Protein AF-A0A9Q4SYH5-F1 (afdb_monomer_lite)

Foldseek 3Di:
DDDDPDDPDDDDPVVQVVLVVVCVVVVHDSSVSVVVVVVVVVVLVVVLVVVVDDDDSVVSVVVVVVVVVVVVVVVVVVVVVVVVVVVVVVVVVCPVVNVVVVVVVVVVVVVVVVVVVVVPPPPPPPPPPDDD

Sequence (132 aa):
MSRIAPYPLRMTPEMRERLEKQANENHRSLQQEIIYQLDTMYHIDAVLDSASLKGDSYSRVMTLLKEYKLASQLAGEVERLKHQLSLLSGSVTTPESDKFIEIETQANIIKESVDKILKQIPFRISGISKKK

Radius of gyration: 40.46 Å; chains: 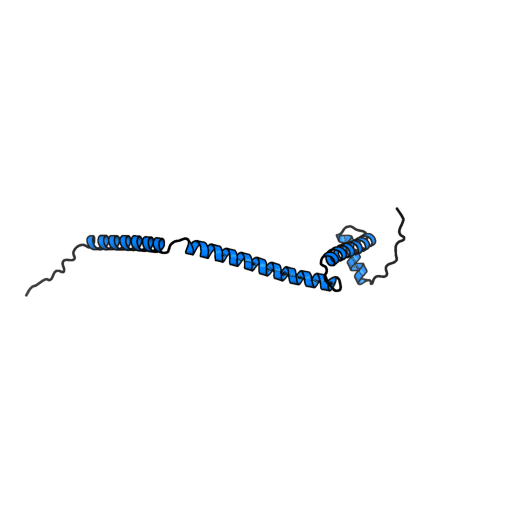1; bounding box: 57×28×134 Å

pLDDT: mean 78.66, std 13.88, range [34.88, 93.62]

Secondary structure (DSSP, 8-state):
------------HHHHHHHHHHHHHTT--HHHHHHHHHHHHHHHHHHHHHTT--S-HHHHHHHHHHHHHHHHHHHHHHHHHHHHHHHHHHHHHS-HHHHHHHHHHHHHHHHHHHHHHHHHS-----------

Structure (mmCIF, N/CA/C/O backbone):
data_AF-A0A9Q4SYH5-F1
#
_entry.id   AF-A0A9Q4SYH5-F1
#
loop_
_atom_site.group_PDB
_atom_site.id
_atom_site.type_symbol
_atom_site.label_atom_id
_atom_site.label_alt_id
_atom_site.label_comp_id
_atom_site.label_asym_id
_atom_site.label_entity_id
_atom_site.label_seq_id
_atom_site.pdbx_PDB_ins_code
_atom_site.Cartn_x
_atom_site.Cartn_y
_atom_site.Cartn_z
_atom_site.occupancy
_atom_site.B_iso_or_equiv
_atom_site.auth_seq_id
_atom_site.auth_comp_id
_atom_site.auth_asym_id
_atom_site.auth_atom_id
_atom_site.pdbx_PDB_model_num
ATOM 1 N N . MET A 1 1 ? 13.679 -14.750 -36.499 1.00 39.03 1 MET A N 1
ATOM 2 C CA . MET A 1 1 ? 13.845 -13.633 -35.545 1.00 39.03 1 MET A CA 1
ATOM 3 C C . MET A 1 1 ? 14.683 -12.560 -36.217 1.00 39.03 1 MET A C 1
ATOM 5 O O . MET A 1 1 ? 15.843 -12.815 -36.520 1.00 39.03 1 MET A O 1
ATOM 9 N N . SER A 1 2 ? 14.077 -11.427 -36.566 1.00 47.56 2 SER A N 1
ATOM 10 C CA . SER A 1 2 ? 14.746 -10.347 -37.300 1.00 47.56 2 SER A CA 1
ATOM 11 C C . SER A 1 2 ? 15.842 -9.722 -36.436 1.00 47.56 2 SER A C 1
ATOM 13 O O . SER A 1 2 ? 15.577 -9.304 -35.313 1.00 47.56 2 SER A O 1
ATOM 15 N N . ARG A 1 3 ? 17.080 -9.682 -36.944 1.00 53.97 3 ARG A N 1
ATOM 16 C CA . ARG A 1 3 ? 18.198 -8.974 -36.306 1.00 53.97 3 ARG A C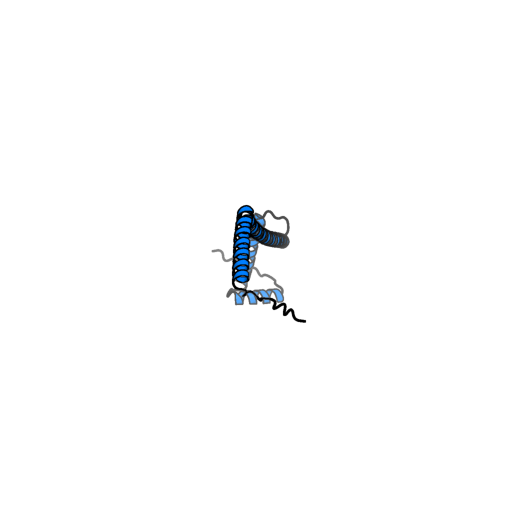A 1
ATOM 17 C C . ARG A 1 3 ? 17.918 -7.474 -36.399 1.00 53.97 3 ARG A C 1
ATOM 19 O O . ARG A 1 3 ? 18.143 -6.874 -37.445 1.00 53.97 3 ARG A O 1
ATOM 26 N N . ILE A 1 4 ? 17.377 -6.891 -35.333 1.00 57.09 4 ILE A N 1
ATOM 27 C CA . ILE A 1 4 ? 17.228 -5.439 -35.212 1.00 57.09 4 ILE A CA 1
ATOM 28 C C . ILE A 1 4 ? 18.645 -4.870 -35.102 1.00 57.09 4 ILE A C 1
ATOM 30 O O . ILE A 1 4 ? 19.405 -5.258 -34.215 1.00 57.09 4 ILE A O 1
ATOM 34 N N . ALA A 1 5 ? 19.035 -4.024 -36.056 1.00 55.72 5 ALA A N 1
ATOM 35 C CA . ALA A 1 5 ? 20.342 -3.382 -36.036 1.00 55.72 5 ALA A CA 1
ATOM 36 C C . ALA A 1 5 ? 20.465 -2.503 -34.775 1.00 55.72 5 ALA A C 1
ATOM 38 O O . ALA A 1 5 ? 19.495 -1.830 -34.416 1.00 55.72 5 ALA A O 1
ATOM 39 N N . PRO A 1 6 ? 21.623 -2.498 -34.091 1.00 61.88 6 PRO A N 1
ATOM 40 C CA . PRO A 1 6 ? 21.792 -1.714 -32.877 1.00 61.88 6 PRO A CA 1
ATOM 41 C C . PRO A 1 6 ? 21.647 -0.223 -33.199 1.00 61.88 6 PRO A C 1
ATOM 43 O O . PRO A 1 6 ? 22.449 0.342 -33.943 1.00 61.88 6 PRO A O 1
ATOM 46 N N . TYR A 1 7 ? 20.616 0.415 -32.641 1.00 68.56 7 TYR A N 1
ATOM 47 C CA . TYR A 1 7 ? 20.442 1.861 -32.732 1.00 68.56 7 TYR A CA 1
ATOM 48 C C . TYR A 1 7 ? 21.552 2.559 -31.931 1.00 68.56 7 TYR A C 1
ATOM 50 O O . TYR A 1 7 ? 21.691 2.296 -30.732 1.00 68.56 7 TYR A O 1
ATOM 58 N N . PRO A 1 8 ? 22.348 3.456 -32.542 1.00 70.81 8 PRO A N 1
ATOM 59 C CA . PRO A 1 8 ? 23.365 4.200 -31.816 1.00 70.81 8 PRO A CA 1
ATOM 60 C C . PRO A 1 8 ? 22.702 5.292 -30.964 1.00 70.81 8 PRO A C 1
ATOM 62 O O . PRO A 1 8 ? 22.461 6.409 -31.422 1.00 70.81 8 PRO A O 1
ATOM 65 N N . LEU A 1 9 ? 22.406 4.966 -29.706 1.00 74.62 9 LEU A N 1
ATOM 66 C CA . LEU A 1 9 ? 21.940 5.927 -28.707 1.00 74.62 9 LEU A CA 1
ATOM 67 C C . LEU A 1 9 ? 23.090 6.849 -28.289 1.00 74.62 9 LEU A C 1
ATOM 69 O O . LEU A 1 9 ? 24.104 6.404 -27.750 1.00 74.62 9 LEU A O 1
ATOM 73 N N . ARG A 1 10 ? 22.921 8.153 -28.515 1.00 78.62 10 ARG A N 1
ATOM 74 C CA . ARG A 1 10 ? 23.822 9.174 -27.974 1.00 78.62 10 ARG A CA 1
ATOM 75 C C . ARG A 1 10 ? 23.386 9.492 -26.549 1.00 78.62 10 ARG A C 1
ATOM 77 O O . ARG A 1 10 ? 22.323 10.065 -26.347 1.00 78.62 10 ARG A O 1
ATOM 84 N N . MET A 1 11 ? 24.206 9.111 -25.576 1.00 79.94 11 MET A N 1
ATOM 85 C CA . MET A 1 11 ? 23.977 9.380 -24.156 1.00 79.94 11 MET A CA 1
ATOM 86 C C . MET A 1 11 ? 25.101 10.251 -23.601 1.00 79.94 11 MET A C 1
ATOM 88 O O . MET A 1 11 ? 26.237 10.184 -24.074 1.00 79.94 11 MET A O 1
ATOM 92 N N . THR A 1 12 ? 24.788 11.068 -22.596 1.00 87.94 12 THR A N 1
ATOM 93 C CA . THR A 1 12 ? 25.805 11.806 -21.839 1.00 87.94 12 THR A CA 1
ATOM 94 C C . THR A 1 12 ? 26.669 10.831 -21.025 1.00 87.94 12 THR A C 1
ATOM 96 O O . THR A 1 12 ? 26.190 9.750 -20.660 1.00 87.94 12 THR A O 1
ATOM 99 N N . PRO A 1 13 ? 27.930 11.186 -20.710 1.00 83.56 13 PRO A N 1
ATOM 100 C CA . PRO A 1 13 ? 28.823 10.319 -19.937 1.00 83.56 13 PRO A CA 1
ATOM 101 C C . PRO A 1 13 ? 28.231 9.889 -18.587 1.00 83.56 13 PRO A C 1
ATOM 103 O O . PRO A 1 13 ? 28.308 8.719 -18.230 1.00 83.56 13 PRO A O 1
ATOM 106 N N . GLU A 1 14 ? 27.559 10.807 -17.887 1.00 86.25 14 GLU A N 1
ATOM 107 C CA . GLU A 1 14 ? 26.938 10.533 -16.585 1.00 86.25 14 GLU A CA 1
ATOM 108 C C . GLU A 1 14 ? 25.802 9.505 -16.663 1.00 86.25 14 GLU A C 1
ATOM 110 O O . GLU A 1 14 ? 25.705 8.612 -15.821 1.00 86.25 14 GLU A O 1
ATOM 115 N N . MET A 1 15 ? 24.931 9.605 -17.676 1.00 82.81 15 MET A N 1
ATOM 116 C CA . MET A 1 15 ? 23.849 8.632 -17.860 1.00 82.81 15 MET A CA 1
ATOM 117 C C . MET A 1 15 ? 24.402 7.257 -18.215 1.00 82.81 15 MET A C 1
ATOM 119 O O . MET A 1 15 ? 23.915 6.249 -17.707 1.00 82.81 15 MET A O 1
ATOM 123 N N . ARG A 1 16 ? 25.439 7.219 -19.057 1.00 82.94 16 ARG A N 1
ATOM 124 C CA . ARG A 1 16 ? 26.094 5.973 -19.443 1.00 82.94 16 ARG A CA 1
ATOM 125 C C . ARG A 1 16 ? 26.692 5.257 -18.237 1.00 82.94 16 ARG A C 1
ATOM 127 O O . ARG A 1 16 ? 26.443 4.071 -18.072 1.00 82.94 16 ARG A O 1
ATOM 134 N N . GLU A 1 17 ? 27.411 5.971 -17.375 1.00 86.06 17 GLU A N 1
ATOM 135 C CA . GLU A 1 17 ? 28.009 5.386 -16.171 1.00 86.06 17 GLU A CA 1
ATOM 136 C C . GLU A 1 17 ? 26.945 4.817 -15.219 1.00 86.06 17 GLU A C 1
ATOM 138 O O . GLU A 1 17 ? 27.103 3.721 -14.681 1.00 86.06 17 GLU A O 1
ATOM 143 N N . ARG A 1 18 ? 25.828 5.534 -15.034 1.00 87.31 18 ARG A N 1
ATOM 144 C CA . ARG A 1 18 ? 24.704 5.055 -14.214 1.00 87.31 18 ARG A CA 1
ATOM 145 C C . ARG A 1 18 ? 24.088 3.776 -14.777 1.00 87.31 18 ARG A C 1
ATOM 147 O O . ARG A 1 18 ? 23.861 2.836 -14.020 1.00 87.31 18 ARG A O 1
ATOM 154 N N . LEU A 1 19 ? 23.849 3.733 -16.086 1.00 84.75 19 LEU A N 1
ATOM 155 C CA . LEU A 1 19 ? 23.280 2.560 -16.749 1.00 84.75 19 LEU A CA 1
ATOM 156 C C . LEU A 1 19 ? 24.247 1.373 -16.754 1.00 84.75 19 LEU A C 1
ATOM 158 O O . LEU A 1 19 ? 23.812 0.246 -16.566 1.00 84.75 19 LEU A O 1
ATOM 162 N N . GLU A 1 20 ? 25.551 1.600 -16.922 1.00 86.12 20 GLU A N 1
ATOM 163 C CA . GLU A 1 20 ? 26.562 0.540 -16.840 1.00 86.12 20 GLU A CA 1
ATOM 164 C C . GLU A 1 20 ? 26.661 -0.037 -15.419 1.00 86.12 20 GLU A C 1
ATOM 166 O O . GLU A 1 20 ? 26.763 -1.253 -15.262 1.00 86.12 20 GLU A O 1
ATOM 171 N N . LYS A 1 21 ? 26.551 0.800 -14.377 1.00 90.38 21 LYS A N 1
ATOM 172 C CA . LYS A 1 21 ? 26.456 0.340 -12.980 1.00 90.38 21 LYS A CA 1
ATOM 173 C C . LYS A 1 21 ? 25.219 -0.531 -12.754 1.00 90.38 21 LYS A C 1
ATOM 175 O O . LYS A 1 21 ? 25.363 -1.657 -12.291 1.00 90.38 21 LYS A O 1
ATOM 180 N N . GLN A 1 22 ? 24.040 -0.059 -13.160 1.00 87.31 22 GLN A N 1
ATOM 181 C CA . GLN A 1 22 ? 22.789 -0.820 -13.043 1.00 87.31 22 GLN A CA 1
ATOM 182 C C . GLN A 1 22 ? 22.816 -2.124 -13.850 1.00 87.31 22 GLN A C 1
ATOM 184 O O . GLN A 1 22 ? 22.381 -3.165 -13.367 1.00 87.31 22 GLN A O 1
ATOM 189 N N . ALA A 1 23 ? 23.364 -2.095 -15.066 1.00 87.69 23 ALA A N 1
ATOM 190 C CA . ALA A 1 23 ? 23.503 -3.280 -15.905 1.00 87.69 23 ALA A CA 1
ATOM 191 C C . ALA A 1 23 ? 24.428 -4.320 -15.254 1.00 87.69 23 ALA A C 1
ATOM 193 O O . ALA A 1 23 ? 24.101 -5.507 -15.240 1.00 87.69 23 ALA A O 1
ATOM 194 N N . ASN A 1 24 ? 25.541 -3.881 -14.658 1.00 89.44 24 ASN A N 1
ATOM 195 C CA . ASN A 1 24 ? 26.453 -4.760 -13.928 1.00 89.44 24 ASN A CA 1
ATOM 196 C C . ASN A 1 24 ? 25.803 -5.359 -12.671 1.00 89.44 24 ASN A C 1
ATOM 198 O O . ASN A 1 24 ? 25.951 -6.559 -12.438 1.00 89.44 24 ASN A O 1
ATOM 202 N N . GLU A 1 25 ? 25.063 -4.557 -11.899 1.00 90.81 25 GLU A N 1
ATOM 203 C CA . GLU A 1 25 ? 24.298 -5.009 -10.725 1.00 90.81 25 GLU A CA 1
ATOM 204 C C . GLU A 1 25 ? 23.233 -6.047 -11.103 1.00 90.81 25 GLU A C 1
ATOM 206 O O . GLU A 1 25 ? 23.081 -7.061 -10.426 1.00 90.81 25 GLU A O 1
ATOM 211 N N . ASN A 1 26 ? 22.546 -5.838 -12.226 1.00 87.06 26 ASN A N 1
ATOM 212 C CA . ASN A 1 26 ? 21.494 -6.725 -12.721 1.00 87.06 26 ASN A CA 1
ATOM 213 C C . ASN A 1 26 ? 22.024 -7.888 -13.584 1.00 87.06 26 ASN A C 1
ATOM 215 O O . ASN A 1 26 ? 21.222 -8.652 -14.125 1.00 87.06 26 ASN A O 1
ATOM 219 N N . HIS A 1 27 ? 23.349 -8.021 -13.735 1.00 88.62 27 HIS A N 1
ATOM 220 C CA . HIS A 1 27 ? 24.026 -9.016 -14.579 1.00 88.62 27 HIS A CA 1
ATOM 221 C C . HIS A 1 27 ? 23.538 -9.042 -16.041 1.00 88.62 27 HIS A C 1
ATOM 223 O O . HIS A 1 27 ? 23.358 -10.103 -16.644 1.00 88.62 27 HIS A O 1
ATOM 229 N N . ARG A 1 28 ? 23.314 -7.863 -16.626 1.00 82.50 28 ARG A N 1
ATOM 230 C CA . ARG A 1 28 ? 22.809 -7.669 -17.993 1.00 82.50 28 ARG A CA 1
ATOM 231 C C . ARG A 1 28 ? 23.791 -6.866 -18.836 1.00 82.50 28 ARG A C 1
ATOM 233 O O . ARG A 1 28 ? 24.626 -6.127 -18.328 1.00 82.50 28 ARG A O 1
ATOM 240 N N . SER A 1 29 ? 23.674 -6.988 -20.157 1.00 86.44 29 SER A N 1
ATOM 241 C CA . SER A 1 29 ? 24.375 -6.067 -21.057 1.00 86.44 29 SER A CA 1
ATOM 242 C C . SER A 1 29 ? 23.736 -4.675 -21.008 1.00 86.44 29 SER A C 1
ATOM 244 O O . SER A 1 29 ? 22.530 -4.557 -20.798 1.00 86.44 29 SER A O 1
ATOM 246 N N . LEU A 1 30 ? 24.517 -3.623 -21.277 1.00 83.19 30 LEU A N 1
ATOM 247 C CA . LEU A 1 30 ? 24.011 -2.244 -21.335 1.00 83.19 30 LEU A CA 1
ATOM 2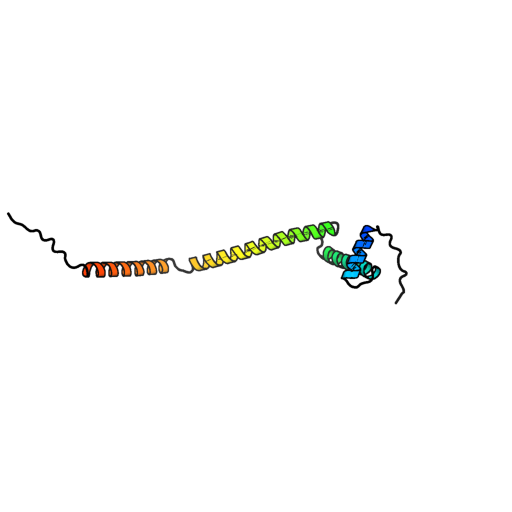48 C C . LEU A 1 30 ? 22.802 -2.110 -22.279 1.00 83.19 30 LEU A C 1
ATOM 250 O O . LEU A 1 30 ? 21.817 -1.462 -21.948 1.00 83.19 30 LEU A O 1
ATOM 254 N N . GLN A 1 31 ? 22.855 -2.759 -23.447 1.00 82.00 31 GLN A N 1
ATOM 255 C CA . GLN A 1 31 ? 21.752 -2.742 -24.413 1.00 82.00 31 GLN A CA 1
ATOM 256 C C . GLN A 1 31 ? 20.503 -3.449 -23.878 1.00 82.00 31 GLN A C 1
ATOM 258 O O . GLN A 1 31 ? 19.395 -2.953 -24.058 1.00 82.00 31 GLN A O 1
ATOM 263 N N . GLN A 1 32 ? 20.676 -4.587 -23.205 1.00 83.19 32 GLN A N 1
ATOM 264 C CA . GLN A 1 32 ? 19.570 -5.328 -22.608 1.00 83.19 32 GLN A CA 1
ATOM 265 C C . GLN A 1 32 ? 18.932 -4.563 -21.445 1.00 83.19 32 GLN A C 1
ATOM 267 O O . GLN A 1 32 ? 17.715 -4.604 -21.301 1.00 83.19 32 GLN A O 1
ATOM 272 N N . GLU A 1 33 ? 19.723 -3.842 -20.651 1.00 85.12 33 GLU A N 1
ATOM 273 C CA . GLU A 1 33 ? 19.207 -3.006 -19.567 1.00 85.12 33 GLU A CA 1
ATOM 274 C C . GLU A 1 33 ? 18.409 -1.813 -20.103 1.00 85.12 33 GLU A C 1
ATOM 276 O O . GLU A 1 33 ? 17.331 -1.519 -19.599 1.00 85.12 33 GLU A O 1
ATOM 281 N N . ILE A 1 34 ? 18.873 -1.182 -21.186 1.00 85.81 34 ILE A N 1
ATOM 282 C CA . ILE A 1 34 ? 18.127 -0.106 -21.853 1.00 85.81 34 ILE A CA 1
ATOM 283 C C . ILE A 1 34 ? 16.789 -0.619 -22.391 1.00 85.81 34 ILE A C 1
ATOM 285 O O . ILE A 1 34 ? 15.761 0.016 -22.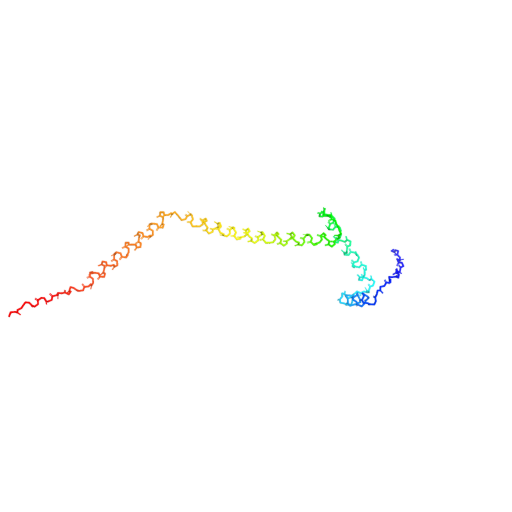175 1.00 85.81 34 ILE A O 1
ATOM 289 N N . ILE A 1 35 ? 16.787 -1.767 -23.076 1.00 86.00 35 ILE A N 1
ATOM 290 C CA . ILE A 1 35 ? 15.548 -2.375 -23.584 1.00 86.00 35 ILE A CA 1
ATOM 291 C C . ILE A 1 35 ? 14.607 -2.689 -22.421 1.00 86.00 35 ILE A C 1
ATOM 293 O O . ILE A 1 35 ? 13.438 -2.328 -22.468 1.00 86.00 35 ILE A O 1
ATOM 297 N N . TYR A 1 36 ? 15.132 -3.285 -21.350 1.00 87.56 36 TYR A N 1
ATOM 298 C CA . TYR A 1 36 ? 14.350 -3.593 -20.162 1.00 87.56 36 TYR A CA 1
ATOM 299 C C . TYR A 1 36 ? 13.718 -2.344 -19.540 1.00 87.56 36 TYR A C 1
ATOM 301 O O . TYR A 1 36 ? 12.544 -2.374 -19.193 1.00 87.56 36 TYR A O 1
ATOM 309 N N . GLN A 1 37 ? 14.459 -1.242 -19.412 1.00 85.94 37 GLN A N 1
ATOM 310 C CA . GLN A 1 37 ? 13.921 0.007 -18.868 1.00 85.94 37 GLN A CA 1
ATOM 311 C C . GLN A 1 37 ? 12.831 0.614 -19.755 1.00 85.94 37 GLN A C 1
ATOM 313 O O . GLN A 1 37 ? 11.842 1.132 -19.246 1.00 85.94 37 GLN A O 1
ATOM 318 N N . LEU A 1 38 ? 12.978 0.529 -21.077 1.00 85.75 38 LEU A N 1
ATOM 319 C CA . LEU A 1 38 ? 11.935 0.976 -21.999 1.00 85.75 38 LEU A CA 1
ATOM 320 C C . LEU A 1 38 ? 10.683 0.104 -21.873 1.00 85.75 38 LEU A C 1
ATOM 322 O O . LEU A 1 38 ? 9.582 0.637 -21.749 1.00 85.75 38 LEU A O 1
ATOM 326 N N . ASP A 1 39 ? 10.845 -1.218 -21.837 1.00 86.88 39 ASP A N 1
ATOM 327 C CA . ASP A 1 39 ? 9.730 -2.147 -21.663 1.00 86.88 39 ASP A CA 1
ATOM 328 C C . ASP A 1 39 ? 9.016 -1.903 -20.330 1.00 86.88 39 ASP A C 1
ATOM 330 O O . ASP A 1 39 ? 7.788 -1.831 -20.297 1.00 86.88 39 ASP A O 1
ATOM 334 N N . THR A 1 40 ? 9.745 -1.722 -19.225 1.00 86.94 40 THR A N 1
ATOM 335 C CA . THR A 1 40 ? 9.123 -1.439 -17.923 1.00 86.94 40 THR A CA 1
ATOM 336 C C . THR A 1 40 ? 8.388 -0.105 -17.917 1.00 86.94 40 THR A C 1
ATOM 338 O O . THR A 1 40 ? 7.293 -0.043 -17.360 1.00 86.94 40 THR A O 1
ATOM 341 N N . MET A 1 41 ? 8.914 0.932 -18.577 1.00 84.88 41 MET A N 1
ATOM 342 C CA . MET A 1 41 ? 8.195 2.198 -18.751 1.00 84.88 41 MET A CA 1
ATOM 343 C C . MET A 1 41 ? 6.874 1.999 -19.499 1.00 84.88 41 MET A C 1
ATOM 345 O O . MET A 1 41 ? 5.847 2.471 -19.020 1.00 84.88 41 MET A O 1
ATOM 349 N N . TYR A 1 42 ? 6.857 1.226 -20.590 1.00 84.62 42 TYR A N 1
ATOM 350 C CA . TYR A 1 42 ? 5.613 0.916 -21.307 1.00 84.62 42 TYR A CA 1
ATOM 351 C C . TYR A 1 42 ? 4.591 0.177 -20.438 1.00 84.62 42 TYR A C 1
ATOM 353 O O . TYR A 1 42 ? 3.399 0.472 -20.502 1.00 84.62 42 TYR A O 1
ATOM 361 N N . HIS A 1 43 ? 5.034 -0.772 -19.610 1.00 85.38 43 HIS A N 1
ATOM 362 C CA . HIS A 1 43 ? 4.134 -1.478 -18.695 1.00 85.38 43 HIS A CA 1
ATOM 363 C C . HIS A 1 43 ? 3.573 -0.540 -17.622 1.00 85.38 43 HIS A C 1
ATOM 365 O O . HIS A 1 43 ? 2.392 -0.627 -17.290 1.00 85.38 43 HIS A O 1
ATOM 371 N N . ILE A 1 44 ? 4.395 0.372 -17.095 1.00 82.38 44 ILE A N 1
ATOM 372 C CA . ILE A 1 44 ? 3.953 1.391 -16.139 1.00 82.38 44 ILE A CA 1
ATOM 373 C C . ILE A 1 44 ? 2.923 2.311 -16.795 1.00 82.38 44 ILE A C 1
ATOM 375 O O . ILE A 1 44 ? 1.866 2.531 -16.211 1.00 82.38 44 ILE A O 1
ATOM 379 N N . ASP A 1 45 ? 3.179 2.793 -18.009 1.00 80.00 45 ASP A N 1
ATOM 380 C CA . ASP A 1 45 ? 2.242 3.653 -18.735 1.00 80.00 45 ASP A CA 1
ATOM 381 C C . ASP A 1 45 ? 0.918 2.935 -19.020 1.00 80.00 45 ASP A C 1
ATOM 383 O O . ASP A 1 45 ? -0.142 3.511 -18.787 1.00 80.00 45 ASP A O 1
ATOM 387 N N . ALA A 1 46 ? 0.946 1.651 -19.393 1.00 83.25 46 ALA A N 1
ATOM 388 C CA . ALA A 1 46 ? -0.267 0.851 -19.574 1.00 83.25 46 ALA A CA 1
ATOM 389 C C . ALA A 1 46 ? -1.088 0.722 -18.276 1.00 83.25 46 ALA A C 1
ATOM 391 O O . ALA A 1 46 ? -2.319 0.814 -18.290 1.00 83.25 46 ALA A O 1
ATOM 392 N N . VAL A 1 47 ? -0.418 0.548 -17.131 1.00 80.62 47 VAL A N 1
ATOM 393 C CA . VAL A 1 47 ? -1.074 0.541 -15.814 1.00 80.62 47 VAL A CA 1
ATOM 394 C C . VAL A 1 47 ? -1.641 1.925 -15.487 1.00 80.62 47 VAL A C 1
ATOM 396 O O . VAL A 1 47 ? -2.769 2.029 -15.008 1.00 80.62 47 VAL A O 1
ATOM 399 N N . LEU A 1 48 ? -0.911 3.000 -15.775 1.00 80.00 48 LEU A N 1
ATOM 400 C CA . LEU A 1 48 ? -1.366 4.370 -15.525 1.00 80.00 48 LEU A CA 1
ATOM 401 C C . LEU A 1 48 ? -2.522 4.794 -16.440 1.00 80.00 48 LEU A C 1
ATOM 403 O O . LEU A 1 48 ? -3.378 5.566 -16.006 1.00 80.00 48 LEU A O 1
ATOM 407 N N . ASP A 1 49 ? -2.575 4.305 -17.676 1.00 78.38 49 ASP A N 1
ATOM 408 C CA . ASP A 1 49 ? -3.690 4.529 -18.601 1.00 78.38 49 ASP A CA 1
ATOM 409 C C . ASP A 1 49 ? -4.972 3.856 -18.104 1.00 78.38 49 ASP A C 1
ATOM 411 O O . ASP A 1 49 ? -6.055 4.438 -18.204 1.00 78.38 49 ASP A O 1
ATOM 415 N N . SER A 1 50 ? -4.861 2.684 -17.469 1.00 76.50 50 SER A N 1
ATOM 416 C CA . SER A 1 50 ? -6.012 2.009 -16.854 1.00 76.50 50 SER A CA 1
ATOM 417 C C . SER A 1 50 ? -6.653 2.817 -15.717 1.00 76.50 50 SER A C 1
ATOM 419 O O . SER A 1 50 ? -7.855 2.707 -15.481 1.00 76.50 50 SER A O 1
ATOM 421 N N . ALA A 1 51 ? -5.881 3.681 -15.051 1.00 71.06 51 ALA A N 1
ATOM 422 C CA . ALA A 1 51 ? -6.360 4.533 -13.965 1.00 71.06 51 ALA A CA 1
ATOM 423 C C . ALA A 1 51 ? -7.118 5.786 -14.456 1.00 71.06 51 ALA A C 1
ATOM 425 O O . ALA A 1 51 ? -7.612 6.556 -13.636 1.00 71.06 51 ALA A O 1
ATOM 426 N N . SER A 1 52 ? -7.228 6.006 -15.777 1.00 68.88 52 SER A N 1
ATOM 427 C CA . SER A 1 52 ? -7.953 7.130 -16.396 1.00 68.88 52 SER A CA 1
ATOM 428 C C . SER A 1 52 ? -7.553 8.519 -15.855 1.00 68.88 52 SER A C 1
ATOM 430 O O . SER A 1 52 ? -8.352 9.462 -15.852 1.00 68.88 52 SER A O 1
ATOM 432 N N . LEU A 1 53 ? -6.305 8.656 -15.399 1.00 70.00 53 LEU A N 1
ATOM 433 C CA . LEU A 1 53 ? -5.736 9.895 -14.873 1.00 70.00 53 LEU A CA 1
ATOM 434 C C . LEU A 1 53 ? -5.219 10.774 -16.019 1.00 70.00 53 LEU A C 1
ATOM 436 O O . LEU A 1 53 ? -4.607 10.288 -16.967 1.00 70.00 53 LEU A O 1
ATOM 440 N N . LYS A 1 54 ? -5.438 12.089 -15.931 1.00 71.56 54 LYS A N 1
ATOM 441 C CA . LYS A 1 54 ? -4.953 13.058 -16.929 1.00 71.56 54 LYS A CA 1
ATOM 442 C C . LYS A 1 54 ? -3.568 13.590 -16.545 1.00 71.56 54 LYS A C 1
ATOM 444 O O . LYS A 1 54 ? -3.340 13.905 -15.382 1.00 71.56 54 LYS A O 1
ATOM 449 N N . GLY A 1 55 ? -2.683 13.756 -17.531 1.00 74.25 55 GLY A N 1
ATOM 450 C CA . GLY A 1 55 ? -1.343 14.345 -17.368 1.00 74.25 55 GLY A CA 1
ATOM 451 C C . GLY A 1 55 ? -0.201 13.404 -17.763 1.00 74.25 55 GLY A C 1
ATOM 452 O O . GLY A 1 55 ? -0.455 12.295 -18.234 1.00 74.25 55 GLY A O 1
ATOM 453 N N . ASP A 1 56 ? 1.039 13.857 -17.575 1.00 79.31 56 ASP A N 1
ATOM 454 C CA . ASP A 1 56 ? 2.260 13.071 -17.809 1.00 79.31 56 ASP A CA 1
ATOM 455 C C . ASP A 1 56 ? 2.413 11.927 -16.791 1.00 79.31 56 ASP A C 1
ATOM 457 O O . ASP A 1 56 ? 1.929 12.022 -15.660 1.00 79.31 56 ASP A O 1
ATOM 461 N N . SER A 1 57 ? 3.145 10.863 -17.138 1.00 75.81 57 SER A N 1
ATOM 462 C CA . SER A 1 57 ? 3.317 9.676 -16.280 1.00 75.81 57 SER A CA 1
ATOM 463 C C . SER A 1 57 ? 3.794 10.030 -14.865 1.00 75.81 57 SER A C 1
ATOM 465 O O . SER A 1 57 ? 3.289 9.492 -13.881 1.00 75.81 57 SER A O 1
ATOM 467 N N . TYR A 1 58 ? 4.686 11.020 -14.734 1.00 80.00 58 TYR A N 1
ATOM 468 C CA . TYR A 1 58 ? 5.151 11.516 -13.435 1.00 80.00 58 TYR A CA 1
ATOM 469 C C . TYR A 1 58 ? 4.029 12.130 -12.581 1.00 80.00 58 TYR A C 1
ATOM 471 O O . TYR A 1 58 ? 3.924 11.841 -11.387 1.00 80.00 58 TYR A O 1
ATOM 479 N N . SER A 1 59 ? 3.169 12.969 -13.168 1.00 83.12 59 SER A N 1
ATOM 480 C CA . SER A 1 59 ? 2.093 13.623 -12.416 1.00 83.12 59 SER A CA 1
ATOM 481 C C . SER A 1 59 ? 1.007 12.625 -12.014 1.00 83.12 59 SER A C 1
ATOM 483 O O . SER A 1 59 ? 0.486 12.708 -10.898 1.00 83.12 59 SER A O 1
ATOM 485 N N . ARG A 1 60 ? 0.732 11.627 -12.863 1.00 82.19 60 ARG A N 1
ATOM 486 C CA . ARG A 1 60 ? -0.172 10.513 -12.544 1.00 82.19 60 ARG A CA 1
ATOM 487 C C . ARG A 1 60 ? 0.338 9.693 -11.362 1.00 82.19 60 ARG A C 1
ATOM 489 O O . ARG A 1 60 ? -0.399 9.517 -10.395 1.00 82.19 60 ARG A O 1
ATOM 496 N N . VAL A 1 61 ? 1.607 9.274 -11.385 1.00 84.56 61 VAL A N 1
ATOM 497 C CA . VAL A 1 61 ? 2.235 8.543 -10.267 1.00 84.56 61 VAL A CA 1
ATOM 498 C C . VAL A 1 61 ? 2.182 9.363 -8.980 1.00 84.56 61 VAL A C 1
ATOM 500 O O . VAL A 1 61 ? 1.811 8.843 -7.929 1.00 84.56 61 VAL A O 1
ATOM 503 N N . MET A 1 62 ? 2.488 10.661 -9.046 1.00 84.88 62 MET A N 1
ATOM 504 C CA . MET A 1 62 ? 2.444 11.525 -7.865 1.00 84.88 62 MET A CA 1
ATOM 505 C C . MET A 1 62 ? 1.029 11.663 -7.288 1.00 84.88 62 MET A C 1
ATOM 507 O O . MET A 1 62 ? 0.859 11.755 -6.071 1.00 84.88 62 MET A O 1
ATOM 511 N N . THR A 1 63 ? 0.012 11.676 -8.148 1.00 85.50 63 THR A N 1
ATOM 512 C CA . THR A 1 63 ? -1.396 11.749 -7.735 1.00 85.50 63 THR A CA 1
ATOM 513 C C . THR A 1 63 ? -1.809 10.458 -7.036 1.00 85.50 63 THR A C 1
ATOM 515 O O . THR A 1 63 ? -2.277 10.510 -5.900 1.00 85.50 63 THR A O 1
ATOM 518 N N . LEU A 1 64 ? -1.497 9.306 -7.635 1.00 85.56 64 LEU A N 1
ATOM 519 C CA . LEU A 1 64 ? -1.746 7.989 -7.043 1.00 85.56 64 LEU A CA 1
ATOM 520 C C . LEU A 1 64 ? -1.044 7.806 -5.694 1.00 85.56 64 LEU A C 1
ATOM 522 O O . LEU A 1 64 ? -1.636 7.289 -4.752 1.00 85.56 64 LEU A O 1
ATOM 526 N N . LEU A 1 65 ? 0.202 8.267 -5.558 1.00 87.50 65 LEU A N 1
ATOM 527 C CA . LEU A 1 65 ? 0.931 8.192 -4.288 1.00 87.50 65 LEU A CA 1
ATOM 528 C C . LEU A 1 65 ? 0.280 9.034 -3.187 1.00 87.50 65 LEU A C 1
ATOM 530 O O . LEU A 1 65 ? 0.239 8.614 -2.027 1.00 87.50 65 LEU A O 1
ATOM 534 N N . LYS A 1 66 ? -0.238 10.219 -3.529 1.00 88.38 66 LYS A N 1
ATOM 535 C CA . LYS A 1 66 ? -0.985 11.052 -2.578 1.00 88.38 66 LYS A CA 1
ATOM 536 C C . LYS A 1 66 ? -2.282 10.372 -2.157 1.00 88.38 66 LYS A C 1
ATOM 538 O O . LYS A 1 66 ? -2.552 10.299 -0.961 1.00 88.38 66 LYS A O 1
ATOM 543 N N . GLU A 1 67 ? -3.044 9.853 -3.114 1.00 88.44 67 GLU A N 1
ATOM 544 C CA . GLU A 1 67 ? -4.294 9.135 -2.851 1.00 88.44 67 GLU A CA 1
ATOM 545 C C . GLU A 1 67 ? -4.061 7.897 -1.985 1.00 88.44 67 GLU A C 1
ATOM 547 O O . GLU A 1 67 ? -4.748 7.712 -0.984 1.00 88.44 67 GLU A O 1
ATOM 552 N N . TYR A 1 68 ? -3.029 7.108 -2.288 1.00 90.12 68 TYR A N 1
ATOM 553 C CA . TYR A 1 68 ? -2.639 5.950 -1.487 1.00 90.12 68 TYR A CA 1
ATOM 554 C C . TYR A 1 68 ? -2.310 6.333 -0.040 1.00 90.12 68 TYR A C 1
ATOM 556 O O . TYR A 1 68 ? -2.772 5.688 0.902 1.00 90.12 68 TYR A O 1
ATOM 564 N N . LYS A 1 69 ? -1.541 7.410 0.161 1.00 92.38 69 LYS A N 1
ATOM 565 C CA . LYS A 1 69 ? -1.197 7.888 1.504 1.00 92.38 69 LYS A CA 1
ATOM 566 C C . LYS A 1 69 ? -2.443 8.288 2.295 1.00 92.38 69 LYS A C 1
ATOM 568 O O . LYS A 1 69 ? -2.546 7.937 3.468 1.00 92.38 69 LYS A O 1
ATOM 573 N N . LEU A 1 70 ? -3.383 8.987 1.659 1.00 92.44 70 LEU A N 1
ATOM 574 C CA . LEU A 1 70 ? -4.652 9.363 2.282 1.00 92.44 70 LEU A CA 1
ATOM 575 C C . LEU A 1 70 ? -5.506 8.130 2.605 1.00 92.44 70 LEU A C 1
ATOM 577 O O . LEU A 1 70 ? -6.011 8.016 3.718 1.00 92.44 70 LEU A O 1
ATOM 581 N N . ALA A 1 71 ? -5.611 7.176 1.679 1.00 91.44 71 ALA A N 1
ATOM 582 C CA . ALA A 1 71 ? -6.351 5.933 1.885 1.00 91.44 71 ALA A CA 1
ATOM 583 C C . ALA A 1 71 ? -5.768 5.098 3.038 1.00 91.44 71 ALA A C 1
ATOM 585 O O . ALA A 1 71 ? -6.515 4.557 3.849 1.00 91.44 71 ALA A O 1
ATOM 586 N N . SER A 1 72 ? -4.440 5.040 3.158 1.00 91.75 72 SER A N 1
ATOM 587 C CA . SER A 1 72 ? -3.751 4.364 4.262 1.00 91.75 72 SER A CA 1
ATOM 588 C C . SER A 1 72 ? -4.009 5.041 5.613 1.00 91.75 72 SER A C 1
ATOM 590 O O . SER A 1 72 ? -4.267 4.352 6.600 1.00 91.75 72 SER A O 1
ATOM 592 N N . GLN A 1 73 ? -4.000 6.377 5.664 1.00 92.12 73 GLN A N 1
ATOM 593 C CA . GLN A 1 73 ? -4.365 7.119 6.875 1.00 92.12 73 GLN A CA 1
ATOM 594 C C . GLN A 1 73 ? -5.817 6.844 7.276 1.00 92.12 73 GLN A C 1
ATOM 596 O O . GLN A 1 73 ? -6.080 6.514 8.433 1.00 92.12 73 GLN A O 1
ATOM 601 N N . LEU A 1 74 ? -6.736 6.896 6.310 1.00 93.62 74 LEU A N 1
ATOM 602 C CA . LEU A 1 74 ? -8.154 6.633 6.533 1.00 93.62 74 LEU A CA 1
ATOM 603 C C . LEU A 1 74 ? -8.399 5.191 7.007 1.00 93.62 74 LEU A C 1
ATOM 605 O O . LEU A 1 74 ? -9.201 4.968 7.908 1.00 93.62 74 LEU A O 1
ATOM 609 N N . ALA A 1 75 ? -7.676 4.210 6.462 1.00 92.56 75 ALA A N 1
ATOM 610 C CA . ALA A 1 75 ? -7.749 2.822 6.919 1.00 92.56 75 ALA A CA 1
ATOM 611 C C . ALA A 1 75 ? -7.347 2.684 8.398 1.00 92.56 75 ALA A C 1
ATOM 613 O O . ALA A 1 75 ? -8.047 2.021 9.166 1.00 92.56 75 ALA A O 1
ATOM 614 N N . GLY A 1 76 ? -6.280 3.370 8.823 1.00 92.00 76 GLY A N 1
ATOM 615 C CA . GLY A 1 76 ? -5.871 3.404 10.230 1.00 92.00 76 GLY A CA 1
ATOM 616 C C . GLY A 1 76 ? -6.904 4.073 11.146 1.00 92.00 76 GLY A C 1
ATOM 617 O O . GLY A 1 76 ? -7.124 3.627 12.273 1.00 92.00 76 GLY A O 1
ATOM 618 N N . GLU A 1 77 ? -7.585 5.119 10.675 1.00 92.75 77 GLU A N 1
ATOM 619 C CA . GLU A 1 77 ? -8.694 5.741 11.411 1.00 92.75 77 GLU A CA 1
ATOM 620 C C . GLU A 1 77 ? -9.901 4.807 11.538 1.00 92.75 77 GLU A C 1
ATOM 622 O O . GLU A 1 77 ? -10.480 4.698 12.619 1.00 92.75 77 GLU A O 1
ATOM 627 N N . VAL A 1 78 ? -10.244 4.072 10.477 1.00 93.12 78 VAL A N 1
ATOM 628 C CA . VAL A 1 78 ? -11.321 3.071 10.503 1.00 93.12 78 VAL A CA 1
ATOM 629 C C . VAL A 1 78 ? -11.026 1.969 11.520 1.00 93.12 78 VAL A C 1
ATOM 631 O O . VAL A 1 78 ? -11.923 1.573 12.264 1.00 93.12 78 VAL A O 1
ATOM 634 N N . GLU A 1 79 ? -9.788 1.483 11.604 1.00 92.88 79 GLU A N 1
ATOM 635 C CA . GLU A 1 79 ? -9.400 0.495 12.619 1.00 92.88 79 GLU A CA 1
ATOM 636 C C . GLU A 1 79 ? -9.517 1.049 14.042 1.00 92.88 79 GLU A C 1
ATOM 638 O O . GLU A 1 79 ? -10.065 0.381 14.924 1.00 92.88 79 GLU A O 1
ATOM 643 N N . ARG A 1 80 ? -9.088 2.296 14.266 1.00 93.44 80 ARG A N 1
ATOM 644 C CA . ARG A 1 80 ? -9.252 2.972 15.563 1.00 93.44 80 ARG A CA 1
ATOM 645 C C . ARG A 1 80 ? -10.718 3.126 15.949 1.00 93.44 80 ARG A C 1
ATOM 647 O O . ARG A 1 80 ? -11.074 2.824 17.086 1.00 93.44 80 ARG A O 1
ATOM 654 N N . LEU A 1 81 ? -11.567 3.549 15.015 1.00 93.00 81 LEU A N 1
ATOM 655 C CA . LEU A 1 81 ? -13.004 3.695 15.245 1.00 93.00 81 LEU A CA 1
ATOM 656 C C . LEU A 1 81 ? -13.666 2.346 15.538 1.00 93.00 81 LEU A C 1
ATOM 658 O O . LEU A 1 81 ? -14.457 2.252 16.473 1.00 93.00 81 LEU A O 1
ATOM 662 N N . LYS A 1 82 ? -13.305 1.280 14.813 1.00 92.50 82 LYS A N 1
ATOM 663 C CA . LYS A 1 82 ? -13.772 -0.086 15.109 1.00 92.50 82 LYS A CA 1
ATOM 664 C C . LYS A 1 82 ? -13.379 -0.525 16.517 1.00 92.50 82 LYS A C 1
ATOM 666 O O . LYS A 1 82 ? -14.209 -1.079 17.234 1.00 92.50 82 LYS A O 1
ATOM 671 N N . HIS A 1 83 ? -12.146 -0.245 16.934 1.00 92.00 83 HIS A N 1
ATOM 672 C CA . HIS A 1 83 ? -11.686 -0.554 18.284 1.00 92.00 83 HIS A CA 1
ATOM 673 C C . HIS A 1 83 ? -12.470 0.230 19.349 1.00 92.00 83 HIS A C 1
ATOM 675 O O . HIS A 1 83 ? -12.934 -0.350 20.328 1.00 92.00 83 HIS A O 1
ATOM 681 N N . GLN A 1 84 ? -12.681 1.534 19.150 1.00 90.44 84 GLN A N 1
ATOM 682 C CA . GLN A 1 84 ? -13.492 2.358 20.054 1.00 90.44 84 GLN A CA 1
ATOM 683 C C . GLN A 1 84 ? -14.943 1.873 20.137 1.00 90.44 84 GLN A C 1
ATOM 685 O O . GLN A 1 84 ? -15.499 1.805 21.231 1.00 90.44 84 GLN A O 1
ATOM 690 N N . LEU A 1 85 ? -15.536 1.481 19.009 1.00 87.06 85 LEU A N 1
ATOM 691 C CA . LEU A 1 85 ? -16.885 0.924 18.965 1.00 87.06 85 LEU A CA 1
ATOM 692 C C . LEU A 1 85 ? -16.960 -0.415 19.705 1.00 87.06 85 LEU A C 1
ATOM 694 O O . LEU A 1 85 ? -17.915 -0.639 20.439 1.00 87.06 85 LEU A O 1
ATOM 698 N N . SER A 1 86 ? -15.939 -1.271 19.595 1.00 86.75 86 SER A N 1
ATOM 699 C CA . SER A 1 86 ? -15.857 -2.513 20.374 1.00 86.75 86 SER A CA 1
ATOM 700 C C . SER A 1 86 ? -15.783 -2.251 21.880 1.00 86.75 86 SER A C 1
ATOM 702 O O . SER A 1 86 ? -16.469 -2.923 22.648 1.00 86.75 86 SER A O 1
ATOM 704 N N . LEU A 1 87 ? -14.978 -1.275 22.314 1.00 84.31 87 LEU A N 1
ATOM 705 C CA . LEU A 1 87 ? -14.882 -0.894 23.727 1.00 84.31 87 LEU A CA 1
ATOM 706 C C . LEU A 1 87 ? -16.204 -0.325 24.253 1.00 84.31 87 LEU A C 1
ATOM 708 O O . LEU A 1 87 ? -16.637 -0.682 25.347 1.00 84.31 87 LEU A O 1
ATOM 712 N N . LEU A 1 88 ? -16.853 0.537 23.467 1.00 82.75 88 LEU A N 1
ATOM 713 C CA . LEU A 1 88 ? -18.139 1.129 23.826 1.00 82.75 88 LEU A CA 1
ATOM 714 C C . LEU A 1 88 ? -19.257 0.081 23.837 1.00 82.75 88 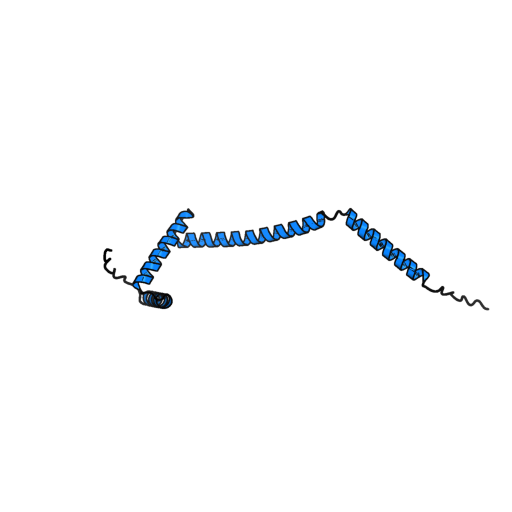LEU A C 1
ATOM 716 O O . LEU A 1 88 ? -20.071 0.058 24.748 1.00 82.75 88 LEU A O 1
ATOM 720 N N . SER A 1 89 ? -19.279 -0.829 22.864 1.00 76.12 89 SER A N 1
ATOM 721 C CA . SER A 1 89 ? -20.221 -1.947 22.859 1.00 76.12 89 SER A CA 1
ATOM 722 C C . SER A 1 89 ? -20.053 -2.792 24.116 1.00 76.12 89 SER A C 1
ATOM 724 O O . SER A 1 89 ? -21.050 -3.092 24.758 1.00 76.12 89 SER A O 1
ATOM 726 N N . GLY A 1 90 ? -18.816 -3.122 24.502 1.00 69.31 90 GLY A N 1
ATOM 727 C CA . GLY A 1 90 ? -18.539 -3.867 25.731 1.00 69.31 90 GLY A CA 1
ATOM 728 C C . GLY A 1 90 ? -18.999 -3.139 26.999 1.00 69.31 90 GLY A C 1
ATOM 729 O O . GLY A 1 90 ? -19.506 -3.774 27.922 1.00 69.31 90 GLY A O 1
ATOM 730 N N . SER A 1 91 ? -18.876 -1.807 27.040 1.00 67.00 91 SER A N 1
ATOM 731 C CA . SER A 1 91 ? -19.298 -1.006 28.195 1.00 67.00 91 SER A CA 1
ATOM 732 C C . SER A 1 91 ? -20.813 -0.798 28.286 1.00 67.00 91 SER A C 1
ATOM 734 O O . SER A 1 91 ? -21.329 -0.668 29.399 1.00 67.00 91 SER A O 1
ATOM 736 N N . VAL A 1 92 ? -21.516 -0.796 27.148 1.00 63.44 92 VAL A N 1
ATOM 737 C CA . VAL A 1 92 ? -22.982 -0.691 27.054 1.00 63.44 92 VAL A CA 1
ATOM 738 C C . VAL A 1 92 ? -23.659 -2.045 27.284 1.00 63.44 92 VAL A C 1
ATOM 740 O O . VAL A 1 92 ? -24.748 -2.090 27.848 1.00 63.44 92 VAL A O 1
ATOM 743 N N . THR A 1 93 ? -23.029 -3.161 26.899 1.00 59.56 93 THR A N 1
ATOM 744 C CA . THR A 1 93 ? -23.595 -4.504 27.116 1.00 59.56 93 THR A CA 1
ATOM 745 C C . THR A 1 93 ? -23.583 -4.953 28.567 1.00 59.56 93 THR A C 1
ATOM 747 O O . THR A 1 93 ? -24.358 -5.840 28.897 1.00 59.56 93 THR A O 1
ATOM 750 N N . THR A 1 94 ? -22.743 -4.373 29.432 1.00 58.84 94 THR A N 1
ATOM 751 C CA . THR A 1 94 ? -22.921 -4.525 30.882 1.00 58.84 94 THR A CA 1
ATOM 752 C C . THR A 1 94 ? -24.084 -3.628 31.294 1.00 58.84 94 THR A C 1
ATOM 754 O O . THR A 1 94 ? -23.905 -2.402 31.277 1.00 58.84 94 THR A O 1
ATOM 757 N N . PRO A 1 95 ? -25.258 -4.181 31.635 1.00 64.62 95 PRO A N 1
ATOM 758 C CA . PRO A 1 95 ? -26.367 -3.379 32.120 1.00 64.62 95 PRO A CA 1
ATOM 759 C C . PRO A 1 95 ? -25.889 -2.575 33.330 1.00 64.62 95 PRO A C 1
ATOM 761 O O . PRO A 1 95 ? -25.171 -3.104 34.182 1.00 64.62 95 PRO A O 1
ATOM 764 N N . GLU A 1 96 ? -26.277 -1.305 33.443 1.00 62.41 96 GLU A N 1
ATOM 765 C CA . GLU A 1 96 ? -25.972 -0.532 34.654 1.00 62.41 96 GLU A CA 1
ATOM 766 C C . GLU A 1 96 ? -26.476 -1.252 35.914 1.00 62.41 96 GLU A C 1
ATOM 768 O O . GLU A 1 96 ? -25.820 -1.185 36.950 1.00 62.41 96 GLU A O 1
ATOM 773 N N . SER A 1 97 ? -27.566 -2.026 35.806 1.00 67.50 97 SER A N 1
ATOM 774 C CA . SER A 1 97 ? -28.080 -2.872 36.888 1.00 67.50 97 SER A CA 1
ATOM 775 C C . SER A 1 97 ? -27.046 -3.853 37.431 1.00 67.50 97 SER A C 1
ATOM 777 O O . SER A 1 97 ? -26.952 -4.001 38.643 1.00 67.50 97 SER A O 1
ATOM 779 N N . ASP A 1 98 ? -26.238 -4.478 36.577 1.00 69.19 98 ASP A N 1
ATOM 780 C CA . ASP A 1 98 ? -25.265 -5.484 37.015 1.00 69.19 98 ASP A CA 1
ATOM 781 C C . ASP A 1 98 ? -24.102 -4.819 37.759 1.00 69.19 98 ASP A C 1
ATOM 783 O O . ASP A 1 98 ? -23.652 -5.318 38.790 1.00 69.19 98 ASP A O 1
ATOM 787 N N . LYS A 1 99 ? -23.695 -3.622 37.314 1.00 71.25 99 LYS A N 1
ATOM 788 C CA . LYS A 1 99 ? -22.726 -2.784 38.038 1.00 71.25 99 LYS A CA 1
ATOM 789 C C . LYS A 1 99 ? -23.274 -2.338 39.394 1.00 71.25 99 LYS A C 1
ATOM 791 O O . LYS A 1 99 ? -22.539 -2.341 40.377 1.00 71.25 99 LYS A O 1
ATOM 796 N N . PHE A 1 100 ? -24.554 -1.972 39.473 1.00 77.69 100 PHE A N 1
ATOM 797 C CA . PHE A 1 100 ? -25.190 -1.616 40.744 1.00 77.69 100 PHE A CA 1
ATOM 798 C C . PHE A 1 100 ? -25.292 -2.814 41.695 1.00 77.69 100 PHE A C 1
ATOM 800 O O . PHE A 1 100 ? -25.022 -2.648 42.882 1.00 77.69 100 PHE A O 1
ATOM 807 N N . ILE A 1 101 ? -25.589 -4.013 41.184 1.00 80.56 101 ILE A N 1
ATOM 808 C CA . ILE A 1 101 ? -25.610 -5.252 41.976 1.00 80.56 101 ILE A CA 1
ATOM 809 C C . ILE A 1 101 ? -24.208 -5.575 42.513 1.00 80.56 101 ILE A C 1
ATOM 811 O O . ILE A 1 101 ? -24.059 -5.882 43.696 1.00 80.56 101 ILE A O 1
ATOM 815 N N . GLU A 1 102 ? -23.157 -5.453 41.696 1.00 81.50 102 GLU A N 1
ATOM 816 C CA . GLU A 1 102 ? -21.776 -5.632 42.166 1.00 81.50 102 GLU A CA 1
ATOM 817 C C . GLU A 1 102 ? -21.411 -4.626 43.263 1.00 81.50 102 GLU A C 1
ATOM 819 O O . GLU A 1 102 ? -20.876 -5.013 44.303 1.00 81.50 102 GLU A O 1
ATOM 824 N N . ILE A 1 103 ? -21.752 -3.349 43.091 1.00 82.69 103 ILE A N 1
ATOM 825 C CA . ILE A 1 103 ? -21.503 -2.317 44.107 1.00 82.69 103 ILE A CA 1
ATOM 826 C C . ILE A 1 103 ? -22.272 -2.622 45.399 1.00 82.69 103 ILE A C 1
ATOM 828 O O . ILE A 1 103 ? -21.710 -2.504 46.489 1.00 82.69 103 ILE A O 1
ATOM 832 N N . GLU A 1 104 ? -23.531 -3.045 45.303 1.00 85.12 104 GLU A N 1
ATOM 833 C CA . GLU A 1 104 ? -24.351 -3.403 46.462 1.00 85.12 104 GLU A CA 1
ATOM 834 C C . GLU A 1 104 ? -23.767 -4.608 47.211 1.00 85.12 104 GLU A C 1
ATOM 836 O O . GLU A 1 104 ? -23.638 -4.587 48.439 1.00 85.12 104 GLU A O 1
ATOM 841 N N . THR A 1 105 ? -23.337 -5.642 46.484 1.00 86.44 105 THR A N 1
ATOM 842 C CA . THR A 1 105 ? -22.695 -6.820 47.087 1.00 86.44 105 THR A CA 1
ATOM 843 C C . THR A 1 105 ? -21.387 -6.450 47.788 1.00 86.44 105 THR A C 1
ATOM 845 O O . THR A 1 105 ? -21.172 -6.852 48.933 1.00 86.44 105 THR A O 1
ATOM 848 N N . GLN A 1 106 ? -20.550 -5.612 47.171 1.00 87.88 106 GLN A N 1
ATOM 849 C CA . GLN A 1 106 ? -19.316 -5.115 47.782 1.00 87.88 106 GLN A CA 1
ATOM 850 C C . GLN A 1 106 ? -19.592 -4.257 49.023 1.00 87.88 106 GLN A C 1
ATOM 852 O O . GLN A 1 106 ? -18.925 -4.424 50.045 1.00 87.88 106 GLN A O 1
ATOM 857 N N . ALA A 1 107 ? -20.601 -3.385 48.981 1.00 89.25 107 ALA A N 1
ATOM 858 C CA . ALA A 1 107 ? -20.999 -2.568 50.124 1.00 89.25 107 ALA A CA 1
ATOM 859 C C . ALA A 1 107 ? -21.463 -3.430 51.312 1.00 89.25 107 ALA A C 1
ATOM 861 O O . ALA A 1 107 ? -21.084 -3.165 52.457 1.00 89.25 107 ALA A O 1
ATOM 862 N N . ASN A 1 108 ? -22.214 -4.501 51.048 1.00 90.88 108 ASN A N 1
ATOM 863 C CA . ASN A 1 108 ? -22.634 -5.453 52.077 1.00 90.88 108 ASN A CA 1
ATOM 864 C C . ASN A 1 108 ? -21.445 -6.214 52.683 1.00 90.88 108 ASN A C 1
ATOM 866 O O . ASN A 1 108 ? -21.366 -6.338 53.905 1.00 90.88 108 ASN A O 1
ATOM 870 N N . ILE A 1 109 ? -20.473 -6.638 51.869 1.00 90.19 109 ILE A N 1
ATOM 871 C CA . ILE A 1 109 ? -19.241 -7.283 52.357 1.00 90.19 109 ILE A CA 1
ATOM 872 C C . ILE A 1 109 ? -18.444 -6.338 53.267 1.00 90.19 109 ILE A C 1
ATOM 874 O O . ILE A 1 109 ? -17.950 -6.755 54.320 1.00 90.19 109 ILE A O 1
ATOM 878 N N . ILE A 1 110 ? -18.326 -5.059 52.895 1.00 89.88 110 ILE A N 1
ATOM 879 C CA . ILE A 1 110 ? -17.652 -4.045 53.718 1.00 89.88 110 ILE A CA 1
ATOM 880 C C . ILE A 1 110 ? -18.382 -3.885 55.048 1.00 89.88 110 ILE A C 1
ATOM 882 O O . ILE A 1 110 ? -17.744 -3.925 56.099 1.00 89.88 110 ILE A O 1
ATOM 886 N N . LYS A 1 111 ? -19.711 -3.757 55.021 1.00 92.31 111 LYS A N 1
ATOM 887 C CA . LYS A 1 111 ? -20.532 -3.633 56.229 1.00 92.31 111 LYS A CA 1
ATOM 888 C C . LYS A 1 111 ? -20.335 -4.822 57.170 1.00 92.31 111 LYS A C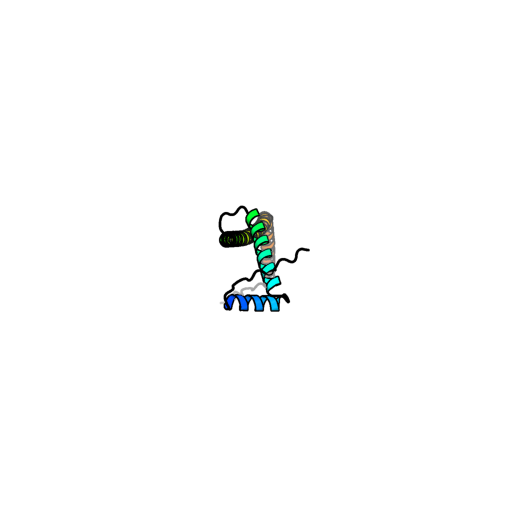 1
ATOM 890 O O . LYS A 1 111 ? -20.050 -4.621 58.347 1.00 92.31 111 LYS A O 1
ATOM 895 N N . GLU A 1 112 ? -20.398 -6.048 56.656 1.00 89.69 112 GLU A N 1
ATOM 896 C CA . GLU A 1 112 ? -20.152 -7.249 57.461 1.00 89.69 112 GLU A CA 1
ATOM 897 C C . GLU A 1 112 ? -18.732 -7.300 58.028 1.00 89.69 112 GLU A C 1
ATOM 899 O O . GLU A 1 112 ? -18.520 -7.745 59.157 1.00 89.69 112 GLU A O 1
ATOM 904 N N . SER A 1 113 ? -17.747 -6.856 57.249 1.00 87.50 113 SER A N 1
ATOM 905 C CA . SER A 1 113 ? -16.352 -6.798 57.684 1.00 87.50 113 SER A CA 1
ATOM 906 C C . SER A 1 113 ? -16.169 -5.778 58.808 1.00 87.50 113 SER A C 1
ATOM 908 O O . SER A 1 113 ? -15.523 -6.083 59.809 1.00 87.50 113 SER A O 1
ATOM 910 N N . VAL A 1 114 ? -16.796 -4.604 58.702 1.00 88.25 114 VAL A N 1
ATOM 911 C CA . VAL A 1 114 ? -16.816 -3.582 59.758 1.00 88.25 114 VAL A CA 1
ATOM 912 C C . VAL A 1 114 ? -17.525 -4.100 61.009 1.00 88.25 114 VAL A C 1
ATOM 914 O O . VAL A 1 114 ? -16.995 -3.949 62.107 1.00 88.25 114 VAL A O 1
ATOM 917 N N . ASP A 1 115 ? -18.661 -4.782 60.869 1.00 86.75 115 ASP A N 1
ATOM 918 C CA . ASP A 1 115 ? -19.382 -5.378 62.000 1.00 86.75 115 ASP A CA 1
ATOM 919 C C . ASP A 1 115 ? -18.562 -6.470 62.703 1.00 86.75 115 ASP A C 1
ATOM 921 O O . ASP A 1 115 ? -18.574 -6.572 63.933 1.00 86.75 115 ASP A O 1
ATOM 925 N N . LYS A 1 116 ? -17.813 -7.282 61.947 1.00 86.25 116 LYS A N 1
ATOM 926 C CA . LYS A 1 116 ? -16.869 -8.265 62.506 1.00 86.25 116 LYS A CA 1
ATOM 927 C C . LYS A 1 116 ? -15.744 -7.577 63.276 1.00 86.25 116 LYS A C 1
ATOM 929 O O . LYS A 1 116 ? -15.440 -8.007 64.387 1.00 86.25 116 LYS A O 1
ATOM 934 N N . ILE A 1 117 ? -15.178 -6.499 62.728 1.00 82.88 117 ILE A N 1
ATOM 935 C CA . ILE A 1 117 ? -14.155 -5.692 63.407 1.00 82.88 117 ILE A CA 1
ATOM 936 C C . ILE A 1 117 ? -14.727 -5.109 64.704 1.00 82.88 117 ILE A C 1
ATOM 938 O O . ILE A 1 117 ? -14.128 -5.292 65.758 1.00 82.88 117 ILE A O 1
ATOM 942 N N . LEU A 1 118 ? -15.912 -4.492 64.666 1.00 78.62 118 LEU A N 1
ATOM 943 C CA . LEU A 1 118 ? -16.572 -3.921 65.846 1.00 78.62 118 LEU A CA 1
ATOM 944 C C . LEU A 1 118 ? -16.823 -4.963 66.944 1.00 78.62 118 LEU A C 1
ATOM 946 O O . LEU A 1 118 ? -16.597 -4.674 68.115 1.00 78.62 118 LEU A O 1
ATOM 950 N N . LYS A 1 119 ? -17.239 -6.183 66.584 1.00 79.00 119 LYS A N 1
ATOM 951 C CA . LYS A 1 119 ? -17.451 -7.287 67.540 1.00 79.00 119 LYS A CA 1
ATOM 952 C C . LYS A 1 119 ? -16.156 -7.835 68.139 1.00 79.00 119 LYS A C 1
ATOM 954 O O . LYS A 1 119 ? -16.184 -8.369 69.244 1.00 79.00 119 LYS A O 1
ATOM 959 N N . GLN A 1 120 ? -15.042 -7.741 67.415 1.00 77.94 120 GLN A N 1
ATOM 960 C CA . GLN A 1 120 ? -13.728 -8.181 67.886 1.00 77.94 120 GLN A CA 1
ATOM 961 C C . GLN A 1 120 ? -12.989 -7.119 68.704 1.00 77.94 120 GLN A C 1
ATOM 963 O O . GLN A 1 120 ? -11.998 -7.453 69.352 1.00 77.94 120 GLN A O 1
ATOM 968 N N . ILE A 1 121 ? -13.456 -5.865 68.722 1.00 70.75 121 ILE A N 1
ATOM 969 C CA . ILE A 1 121 ? -12.926 -4.852 69.635 1.00 70.75 121 ILE A CA 1
ATOM 970 C C . ILE A 1 121 ? -13.337 -5.254 71.064 1.00 70.75 121 ILE A C 1
ATOM 972 O O . ILE A 1 121 ? -14.528 -5.234 71.385 1.00 70.75 121 ILE A O 1
ATOM 976 N N . PRO A 1 122 ? -12.387 -5.609 71.952 1.00 58.81 122 PRO A N 1
ATOM 977 C CA . PRO A 1 122 ? -12.716 -5.888 73.341 1.00 58.81 122 PRO A CA 1
ATOM 978 C C . PRO A 1 122 ? -13.269 -4.608 73.965 1.00 58.81 122 PRO A C 1
ATOM 980 O O . PRO A 1 122 ? -12.683 -3.537 73.775 1.00 58.81 122 PRO A O 1
ATOM 983 N N . PHE A 1 123 ? -14.374 -4.710 74.715 1.00 58.12 123 PHE A N 1
ATOM 984 C CA . PHE A 1 123 ? -14.925 -3.603 75.498 1.00 58.12 123 PHE A CA 1
ATOM 985 C C . PHE A 1 123 ? -13.796 -2.938 76.292 1.00 58.12 123 PHE A C 1
ATOM 987 O O . PHE A 1 123 ? -13.349 -3.453 77.318 1.00 58.12 123 PHE A O 1
ATOM 994 N N . ARG A 1 124 ? -13.340 -1.763 75.845 1.00 55.38 124 ARG A N 1
ATOM 995 C CA . ARG A 1 124 ? -12.625 -0.854 76.730 1.00 55.38 124 ARG A CA 1
ATOM 996 C C . ARG A 1 124 ? -13.677 -0.339 77.694 1.00 55.38 124 ARG A C 1
ATOM 998 O O . ARG A 1 124 ? -14.371 0.627 77.397 1.00 55.38 124 ARG A O 1
ATOM 1005 N N . ILE A 1 125 ? -13.821 -1.020 78.830 1.00 49.81 125 ILE A N 1
ATOM 1006 C CA . ILE A 1 125 ? -14.408 -0.418 80.020 1.00 49.81 125 ILE A CA 1
ATOM 1007 C C . ILE A 1 125 ? -13.577 0.844 80.241 1.00 49.81 125 ILE A C 1
ATOM 1009 O O . ILE A 1 125 ? -12.421 0.770 80.661 1.00 49.81 125 ILE A O 1
ATOM 1013 N N . SER A 1 126 ? -14.125 2.004 79.879 1.00 43.50 126 SER A N 1
ATOM 1014 C CA . SER A 1 126 ? -13.618 3.261 80.391 1.00 43.50 126 SER A CA 1
ATOM 1015 C C . SER A 1 126 ? -13.829 3.173 81.895 1.00 43.50 126 SER A C 1
ATOM 1017 O O . SER A 1 126 ? -14.938 3.294 82.412 1.00 43.50 126 SER A O 1
ATOM 1019 N N . GLY A 1 127 ? -12.752 2.835 82.600 1.00 44.53 127 GLY A N 1
ATOM 1020 C CA . GLY A 1 127 ? -12.682 2.929 84.041 1.00 44.53 127 GLY A CA 1
ATOM 1021 C C . GLY A 1 127 ? -12.878 4.387 84.417 1.00 44.53 127 GLY A C 1
ATOM 1022 O O . GLY A 1 127 ? -11.915 5.130 84.578 1.00 44.53 127 GLY A O 1
ATOM 1023 N N . ILE A 1 128 ? -14.134 4.804 84.557 1.00 51.38 128 ILE A N 1
ATOM 1024 C CA . ILE A 1 128 ? -14.498 5.951 85.371 1.00 51.38 128 ILE A CA 1
ATOM 1025 C C . ILE A 1 128 ? -14.194 5.510 86.802 1.00 51.38 128 ILE A C 1
ATOM 1027 O O . ILE A 1 128 ? -15.052 4.997 87.521 1.00 51.38 128 ILE A O 1
ATOM 1031 N N . SER A 1 129 ? -12.932 5.668 87.201 1.00 39.97 129 SER A N 1
ATOM 1032 C CA . SER A 1 129 ? -12.548 5.693 88.603 1.00 39.97 129 SER A CA 1
ATOM 1033 C C . SER A 1 129 ? -13.183 6.939 89.216 1.00 39.97 129 SER A C 1
ATOM 1035 O O . SER A 1 129 ? -12.631 8.037 89.192 1.00 39.97 129 SER A O 1
ATOM 1037 N N . LYS A 1 130 ? -14.410 6.777 89.715 1.00 44.94 130 LYS A N 1
ATOM 1038 C CA . LYS A 1 130 ? -14.930 7.617 90.789 1.00 44.94 130 LYS A CA 1
ATOM 1039 C C . LYS A 1 130 ? -14.146 7.287 92.055 1.00 44.94 130 LYS A C 1
ATOM 1041 O O . LYS A 1 130 ? -14.186 6.132 92.476 1.00 44.94 130 LYS A O 1
ATOM 1046 N N . LYS A 1 131 ? -13.550 8.311 92.672 1.00 39.59 131 LYS A N 1
ATOM 1047 C CA . LYS A 1 131 ? -13.395 8.557 94.128 1.00 39.59 131 LYS A CA 1
ATOM 1048 C C . LYS A 1 131 ? -12.524 9.820 94.272 1.00 39.59 131 LYS A C 1
ATOM 1050 O O . LYS A 1 131 ? -11.490 9.889 93.621 1.00 39.59 131 LYS A O 1
ATOM 1055 N N . LYS A 1 132 ? -12.989 10.950 94.825 1.00 34.88 132 LYS A N 1
ATOM 1056 C CA . LYS A 1 132 ? -13.359 11.210 96.234 1.00 34.88 132 LYS A CA 1
ATOM 1057 C C . LYS A 1 132 ? -12.372 10.609 97.220 1.00 34.88 132 LYS A C 1
ATOM 1059 O O . LYS A 1 132 ? -12.350 9.365 97.303 1.00 34.88 132 LYS A O 1
#